Protein AF-A0A9N9SJS9-F1 (afdb_monomer)

Mean predicted aligned error: 19.78 Å

Sequence (168 aa):
MSQECSICEDKIGKKKHGLQCVGFCRLMYHAVCLKLSADQLAVLKQPGVHWKCEQCRARGAKKDNTEDATPASSTTIENKNVNKDDYNTLVNILRGVQDNLKSSRPEQTSLVSSVSFCTSKIEDFERKLDSWKDYTKKTDILIQENIAMNSKLSTIENKITDVEQFSR

pLDDT: mean 78.78, std 18.16, range [33.09, 98.19]

Organism: Phaedon cochleariae (NCBI:txid80249)

InterPro d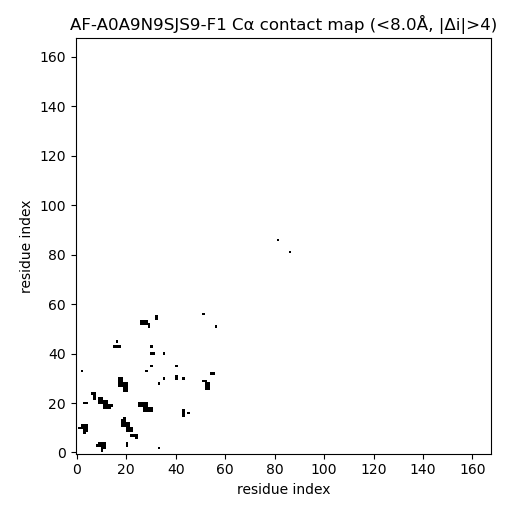omains:
  IPR011011 Zinc finger, FYVE/PHD-type [SSF57903] (4-59)
  IPR013083 Zinc finger, RING/FYVE/PHD-type [G3DSA:3.30.40.10] (2-91)
  IPR019786 Zinc finger, PHD-type, conserved site [PS01359] (5-56)
  IPR019787 Zinc finger, PHD-finger [PF27108] (4-58)
  IPR019787 Zinc finger, PHD-finger [PS50016] (2-59)

Radius of gyration: 36.5 Å; Cα contacts (8 Å, |Δi|>4): 72; chains: 1; bounding box: 68×33×126 Å

Structure (mmCIF, N/CA/C/O backbone):
data_AF-A0A9N9SJS9-F1
#
_entry.id   AF-A0A9N9SJS9-F1
#
loop_
_atom_site.group_PDB
_atom_site.id
_atom_site.type_symbol
_atom_site.label_atom_id
_atom_site.label_alt_id
_atom_site.label_comp_id
_atom_site.label_asym_id
_atom_site.label_entity_id
_atom_site.label_seq_id
_atom_site.pdbx_PDB_ins_code
_atom_site.Cartn_x
_atom_site.Cartn_y
_atom_site.Cartn_z
_atom_site.occupancy
_atom_site.B_iso_or_equiv
_atom_site.auth_seq_id
_atom_site.auth_comp_id
_atom_site.auth_asym_id
_atom_site.auth_atom_id
_atom_site.pdbx_PDB_model_num
ATOM 1 N N . MET A 1 1 ? -17.818 16.929 -30.026 1.00 45.16 1 MET A N 1
ATOM 2 C CA . MET A 1 1 ? -17.601 15.540 -30.477 1.00 45.16 1 MET A CA 1
ATOM 3 C C . MET A 1 1 ? -16.804 14.826 -29.402 1.00 45.16 1 MET A C 1
ATOM 5 O O . MET A 1 1 ? -15.710 15.279 -29.086 1.00 45.16 1 MET A O 1
ATOM 9 N N . SER A 1 2 ? -17.395 13.818 -28.763 1.00 52.28 2 SER A N 1
ATOM 10 C CA . SER A 1 2 ? -16.740 13.035 -27.712 1.00 52.28 2 SER A CA 1
ATOM 11 C C . SER A 1 2 ? -15.586 12.246 -28.323 1.00 52.28 2 SER A C 1
ATOM 13 O O . SER A 1 2 ? -15.776 11.554 -29.316 1.00 52.28 2 SER A O 1
ATOM 15 N N . GLN A 1 3 ? -14.378 12.414 -27.785 1.00 72.12 3 GLN A N 1
ATOM 16 C CA . GLN A 1 3 ? -13.224 11.628 -28.209 1.00 72.12 3 GLN A CA 1
ATOM 17 C C . GLN A 1 3 ? -13.232 10.306 -27.453 1.00 72.12 3 GLN A C 1
ATOM 19 O O . GLN A 1 3 ? -13.045 10.275 -26.233 1.00 72.12 3 GLN A O 1
ATOM 24 N N . GLU A 1 4 ? -13.479 9.241 -28.201 1.00 80.19 4 GLU A N 1
ATOM 25 C CA . GLU A 1 4 ? -13.595 7.874 -27.713 1.00 80.19 4 GLU A CA 1
ATOM 26 C C . GLU A 1 4 ? -12.355 7.074 -28.103 1.00 80.19 4 GLU A C 1
ATOM 28 O O . GLU A 1 4 ? -11.685 7.335 -29.107 1.00 80.19 4 GLU A O 1
ATOM 33 N N . CYS A 1 5 ? -12.008 6.120 -27.254 1.00 78.56 5 CYS A N 1
ATOM 34 C CA . CYS A 1 5 ? -10.902 5.215 -27.472 1.00 78.56 5 CYS A CA 1
ATOM 35 C C . CYS A 1 5 ? -11.177 4.299 -28.671 1.00 78.56 5 CYS A C 1
ATOM 37 O O . CYS A 1 5 ? -12.208 3.641 -28.720 1.00 78.56 5 CYS A O 1
ATOM 39 N N . SER A 1 6 ? -10.207 4.133 -29.576 1.00 72.62 6 SER A N 1
ATOM 40 C CA . SER A 1 6 ? -10.359 3.242 -30.737 1.00 72.62 6 SER A CA 1
ATOM 41 C C . SER A 1 6 ? -10.346 1.742 -30.406 1.00 72.62 6 SER A C 1
ATOM 43 O O . SER A 1 6 ? -10.388 0.931 -31.323 1.00 72.62 6 SER A O 1
ATOM 45 N N . ILE A 1 7 ? -10.181 1.366 -29.133 1.00 76.56 7 ILE A N 1
ATOM 46 C CA . ILE A 1 7 ? -10.114 -0.035 -28.682 1.00 76.56 7 ILE A CA 1
ATOM 47 C C . ILE A 1 7 ? -11.293 -0.398 -27.787 1.00 76.56 7 ILE A C 1
ATOM 49 O O . ILE A 1 7 ? -11.836 -1.488 -27.917 1.00 76.56 7 ILE A O 1
ATOM 53 N N . CYS A 1 8 ? -11.652 0.480 -26.852 1.00 81.88 8 CYS A N 1
ATOM 54 C CA . CYS A 1 8 ? -12.686 0.191 -25.860 1.00 81.88 8 CYS A CA 1
ATOM 55 C C . CYS A 1 8 ? -13.836 1.195 -25.865 1.00 81.88 8 CYS A C 1
ATOM 57 O O . CYS A 1 8 ? -14.656 1.139 -24.962 1.00 81.88 8 CYS A O 1
ATOM 59 N N . GLU A 1 9 ? -13.854 2.137 -26.815 1.00 82.56 9 GLU A N 1
ATOM 60 C CA . GLU A 1 9 ? -14.909 3.152 -27.004 1.00 82.56 9 GLU A CA 1
ATOM 61 C C . GLU A 1 9 ? -15.152 4.079 -25.791 1.00 82.56 9 GLU A C 1
ATOM 63 O O . GLU A 1 9 ? -15.922 5.030 -25.856 1.00 82.56 9 GLU A O 1
ATOM 68 N N . ASP A 1 10 ? -14.410 3.896 -24.697 1.00 84.69 10 ASP A N 1
ATOM 69 C CA . ASP A 1 10 ? -14.466 4.761 -23.525 1.00 84.69 10 ASP A CA 1
ATOM 70 C C . ASP A 1 10 ? -13.893 6.155 -23.795 1.00 84.69 10 ASP A C 1
ATOM 72 O O . ASP A 1 10 ? -13.022 6.369 -24.646 1.00 84.69 10 ASP A O 1
ATOM 76 N N . LYS A 1 11 ? -14.322 7.119 -22.974 1.00 84.62 11 LYS A N 1
ATOM 77 C CA . LYS A 1 11 ? -13.862 8.510 -23.043 1.00 84.62 11 LYS A CA 1
ATOM 78 C C . LYS A 1 11 ? -12.353 8.626 -22.838 1.00 84.62 11 LYS A C 1
ATOM 80 O O . LYS A 1 11 ? -11.747 7.942 -22.009 1.00 84.62 11 LYS A O 1
ATOM 85 N N . ILE A 1 12 ? -11.756 9.577 -23.547 1.00 82.81 12 ILE A N 1
ATOM 86 C CA . ILE A 1 12 ? -10.345 9.927 -23.399 1.00 82.81 12 ILE A CA 1
ATOM 87 C C . ILE A 1 12 ? -10.206 11.141 -22.474 1.00 82.81 12 ILE A C 1
ATOM 89 O O . ILE A 1 12 ? -10.765 12.210 -22.718 1.00 82.81 12 ILE A O 1
ATOM 93 N N . GLY A 1 13 ? -9.455 10.968 -21.388 1.00 80.25 13 GLY A N 1
ATOM 94 C CA . GLY A 1 13 ? -9.178 11.989 -20.385 1.00 80.25 13 GLY A CA 1
ATOM 95 C C . GLY A 1 13 ? -7.855 12.714 -20.632 1.00 80.25 13 GLY A C 1
ATOM 96 O O . GLY A 1 13 ? -6.913 12.167 -21.208 1.00 80.25 13 GLY A O 1
ATOM 97 N N . LYS A 1 14 ? -7.756 13.957 -20.153 1.00 76.00 14 LYS A N 1
ATOM 98 C CA . LYS A 1 14 ? -6.503 14.728 -20.155 1.00 76.00 14 LYS A CA 1
ATOM 99 C C . LYS A 1 14 ? -5.645 14.349 -18.944 1.00 76.00 14 LYS A C 1
ATOM 101 O O . LYS A 1 14 ? -6.128 14.381 -17.815 1.00 76.00 14 LYS A O 1
ATOM 106 N N . LYS A 1 15 ? -4.363 14.052 -19.163 1.00 72.62 15 LYS A N 1
ATOM 107 C CA . LYS A 1 15 ? -3.339 13.911 -18.115 1.00 72.62 15 LYS A CA 1
ATOM 108 C C . LYS A 1 15 ? -2.136 14.807 -18.408 1.00 72.62 15 LYS A C 1
ATOM 110 O O . LYS A 1 15 ? -1.963 15.279 -19.526 1.00 72.62 15 LYS A O 1
ATOM 115 N N . LYS A 1 16 ? -1.279 15.013 -17.398 1.00 64.62 16 LYS A N 1
ATOM 116 C CA . LYS A 1 16 ? -0.112 15.918 -17.465 1.00 64.62 16 LYS A CA 1
ATOM 117 C C . LYS A 1 16 ? 0.799 15.692 -18.683 1.00 64.62 16 LYS A C 1
ATOM 119 O O . LYS A 1 16 ? 1.390 16.646 -19.159 1.00 64.62 16 LYS A O 1
ATOM 124 N N . HIS A 1 17 ? 0.887 14.462 -19.194 1.00 65.81 17 HIS A N 1
ATOM 125 C CA . HIS A 1 17 ? 1.806 14.089 -20.280 1.00 65.81 17 HIS A CA 1
ATOM 126 C C . HIS A 1 17 ? 1.110 13.740 -21.610 1.00 65.81 17 HIS A C 1
ATOM 128 O O . HIS A 1 17 ? 1.768 13.273 -22.541 1.00 65.81 17 HIS A O 1
ATOM 134 N N . GLY A 1 18 ? -0.213 13.924 -21.715 1.00 72.88 18 GLY A N 1
ATOM 135 C CA . GLY A 1 18 ? -0.971 13.604 -22.928 1.00 72.88 18 GLY A CA 1
ATOM 136 C C . GLY A 1 18 ? -2.424 13.204 -22.670 1.00 72.88 18 GLY A C 1
ATOM 137 O O . GLY A 1 18 ? -2.994 13.480 -21.615 1.00 72.88 18 GLY A O 1
ATOM 138 N N . LEU A 1 19 ? -3.032 12.547 -23.655 1.00 81.19 19 LEU A N 1
ATOM 139 C CA . LEU A 1 19 ? -4.420 12.089 -23.599 1.00 81.19 19 LEU A CA 1
ATOM 140 C C . LEU A 1 19 ? -4.441 10.593 -23.305 1.00 81.19 19 LEU A C 1
ATOM 142 O O . LEU A 1 19 ? -3.780 9.834 -24.008 1.00 81.19 19 LEU A O 1
ATOM 146 N N . GLN A 1 20 ? -5.181 10.172 -22.280 1.00 84.62 20 GLN A N 1
ATOM 147 C CA . GLN A 1 20 ? -5.256 8.776 -21.857 1.00 84.62 20 GLN A CA 1
ATOM 148 C C . GLN A 1 20 ? -6.698 8.269 -21.869 1.00 84.62 20 GLN A C 1
ATOM 150 O O . GLN A 1 20 ? -7.588 8.903 -21.307 1.00 84.62 20 GLN A O 1
ATOM 155 N N . CYS A 1 21 ? -6.913 7.099 -22.465 1.00 84.06 21 CYS A N 1
ATOM 156 C CA . CYS A 1 21 ? -8.134 6.301 -22.320 1.00 84.06 21 CYS A CA 1
ATOM 157 C C . CYS A 1 21 ? -8.485 6.116 -20.833 1.00 84.06 21 CYS A C 1
ATOM 159 O O . CYS A 1 21 ? -7.647 5.643 -20.062 1.00 84.06 21 CYS A O 1
ATOM 161 N N . VAL A 1 22 ? -9.701 6.505 -20.428 1.00 84.62 22 VAL A N 1
ATOM 162 C CA . VAL A 1 22 ? -10.199 6.330 -19.045 1.00 84.62 22 VAL A CA 1
ATOM 163 C C . VAL A 1 22 ? -10.654 4.886 -18.796 1.00 84.62 22 VAL A C 1
ATOM 165 O O . VAL A 1 22 ? -10.687 4.439 -17.652 1.00 84.62 22 VAL A O 1
ATOM 168 N N . GLY A 1 23 ? -10.943 4.153 -19.872 1.00 80.81 23 GLY A N 1
ATOM 169 C CA . GLY A 1 23 ? -11.290 2.739 -19.854 1.00 80.81 23 GLY A CA 1
ATOM 170 C C . GLY A 1 23 ? -10.156 1.803 -19.442 1.00 80.81 23 GLY A C 1
ATOM 171 O O . GLY A 1 23 ? -9.033 2.211 -19.122 1.00 80.81 23 GLY A O 1
ATOM 172 N N . PHE A 1 24 ? -10.432 0.502 -19.524 1.00 82.12 24 PHE A N 1
ATOM 173 C CA . PHE A 1 24 ? -9.474 -0.547 -19.150 1.00 82.12 24 PHE A CA 1
ATOM 174 C C . PHE A 1 24 ? -8.192 -0.521 -19.995 1.00 82.12 24 PHE A C 1
ATOM 176 O O . PHE A 1 24 ? -7.136 -0.952 -19.540 1.00 82.12 24 PHE A O 1
ATOM 183 N N . CYS A 1 25 ? -8.276 0.023 -21.211 1.00 80.06 25 CYS A N 1
ATOM 184 C CA . CYS A 1 25 ? -7.190 0.015 -22.177 1.00 80.06 25 CYS A CA 1
ATOM 185 C C . CYS A 1 25 ? -6.000 0.890 -21.762 1.00 80.06 25 CYS A C 1
ATOM 187 O O . CYS A 1 25 ? -4.868 0.624 -22.156 1.00 80.06 25 CYS A O 1
ATOM 189 N N . ARG A 1 26 ? -6.260 1.958 -20.988 1.00 81.25 26 ARG A N 1
ATOM 190 C CA . ARG A 1 26 ? -5.272 2.928 -20.478 1.00 81.25 26 ARG A CA 1
ATOM 191 C C . ARG A 1 26 ? -4.259 3.448 -21.512 1.00 81.25 26 ARG A C 1
ATOM 193 O O . ARG A 1 26 ? -3.215 3.982 -21.130 1.00 81.25 26 ARG A O 1
ATOM 200 N N . LEU A 1 27 ? -4.571 3.349 -22.803 1.00 79.25 27 LEU A N 1
ATOM 201 C CA . LEU A 1 27 ? -3.689 3.769 -23.882 1.00 79.25 27 LEU A CA 1
ATOM 202 C C . LEU A 1 27 ? -3.525 5.282 -23.933 1.00 79.25 27 LEU A C 1
ATOM 204 O O . LEU A 1 27 ? -4.456 6.039 -23.648 1.00 79.25 27 LEU A O 1
ATOM 208 N N . MET A 1 28 ? -2.325 5.695 -24.331 1.00 80.38 28 MET A N 1
ATOM 209 C CA . MET A 1 28 ? -1.941 7.089 -24.503 1.00 80.38 28 MET A CA 1
ATOM 210 C C . MET A 1 28 ? -2.023 7.474 -25.982 1.00 80.38 28 MET A C 1
ATOM 212 O O . MET A 1 28 ? -1.460 6.793 -26.840 1.00 80.38 28 MET A O 1
ATOM 216 N N . TYR A 1 29 ? -2.675 8.596 -26.275 1.00 77.50 29 TYR A N 1
ATOM 217 C CA . TYR A 1 29 ? -2.870 9.125 -27.622 1.00 77.50 29 TYR A CA 1
ATOM 218 C C . TYR A 1 29 ? -2.221 10.495 -27.791 1.00 77.50 29 TYR A C 1
ATOM 220 O O . TYR A 1 29 ? -2.275 11.352 -26.902 1.00 77.50 29 TYR A O 1
ATOM 228 N N . HIS A 1 30 ? -1.613 10.724 -28.956 1.00 76.38 30 HIS A N 1
ATOM 229 C CA . HIS A 1 30 ? -1.231 12.077 -29.335 1.00 76.38 30 HIS A CA 1
ATOM 230 C C . HIS A 1 30 ? -2.477 12.889 -29.655 1.00 76.38 30 HIS A C 1
ATOM 232 O O . HIS A 1 30 ? -3.432 12.384 -30.242 1.00 76.38 30 HIS A O 1
ATOM 238 N N . ALA A 1 31 ? -2.419 14.180 -29.356 1.00 70.75 31 ALA A N 1
ATOM 239 C CA . ALA A 1 31 ? -3.479 15.115 -29.700 1.00 70.75 31 ALA A CA 1
ATOM 240 C C . ALA A 1 31 ? -3.801 15.128 -31.209 1.00 70.75 31 ALA A C 1
ATOM 242 O O . ALA A 1 31 ? -4.966 15.179 -31.596 1.00 70.75 31 ALA A O 1
ATOM 243 N N . VAL A 1 32 ? -2.774 14.985 -32.056 1.00 71.38 32 VAL A N 1
ATOM 244 C CA . VAL A 1 32 ? -2.920 14.907 -33.521 1.00 71.38 32 VAL A CA 1
ATOM 245 C C . VAL A 1 32 ? -3.621 13.613 -33.953 1.00 71.38 32 VAL A C 1
ATOM 247 O O . VAL A 1 32 ? -4.472 13.641 -34.836 1.00 71.38 32 VAL A O 1
ATOM 250 N N . CYS A 1 33 ? -3.334 12.482 -33.300 1.00 73.75 33 CYS A N 1
ATOM 251 C CA . CYS A 1 33 ? -3.958 11.191 -33.620 1.00 73.75 33 CYS A CA 1
ATOM 252 C C . CYS A 1 33 ? -5.456 11.148 -33.300 1.00 73.75 33 CYS A C 1
ATOM 254 O O . CYS A 1 33 ? -6.175 10.334 -33.868 1.00 73.75 33 CYS A O 1
ATOM 256 N N . LEU A 1 34 ? -5.929 12.049 -32.437 1.00 73.94 34 LEU A N 1
ATOM 257 C CA . LEU A 1 34 ? -7.345 12.226 -32.117 1.00 73.94 34 LEU A CA 1
ATOM 258 C C . LEU A 1 34 ? -7.986 13.409 -32.858 1.00 73.94 34 LEU A C 1
ATOM 260 O O . LEU A 1 34 ? -9.108 13.794 -32.535 1.00 73.94 34 LEU A O 1
ATOM 264 N N . LYS A 1 35 ? -7.293 13.984 -33.854 1.00 71.75 35 LYS A N 1
ATOM 265 C CA . LYS A 1 35 ? -7.764 15.126 -34.655 1.00 71.75 35 LYS A CA 1
ATOM 266 C C . LYS A 1 35 ? -8.153 16.348 -33.803 1.00 71.75 35 LYS A C 1
ATOM 268 O O . LYS A 1 35 ? -9.117 17.039 -34.123 1.00 71.75 35 LYS A O 1
ATOM 273 N N . LEU A 1 36 ? -7.431 16.613 -32.708 1.00 70.44 36 LEU A N 1
ATOM 274 C CA . LEU A 1 36 ? -7.623 17.854 -31.950 1.00 70.44 36 LEU A CA 1
ATOM 275 C C . LEU A 1 36 ? -7.217 19.068 -32.792 1.00 70.44 36 LEU A C 1
ATOM 277 O O . LEU A 1 36 ? -6.241 19.008 -33.544 1.00 70.44 36 LEU A O 1
ATOM 281 N N . SER A 1 37 ? -7.946 20.177 -32.636 1.00 66.50 37 SER A N 1
ATOM 282 C CA . SER A 1 37 ? -7.591 21.441 -33.286 1.00 66.50 37 SER A CA 1
ATOM 283 C C . SER A 1 37 ? -6.265 21.988 -32.744 1.00 66.50 37 SER A C 1
ATOM 285 O O . SER A 1 37 ? -5.845 21.660 -31.629 1.00 66.50 37 SER A O 1
ATOM 287 N N . ALA A 1 38 ? -5.597 22.838 -33.530 1.00 61.8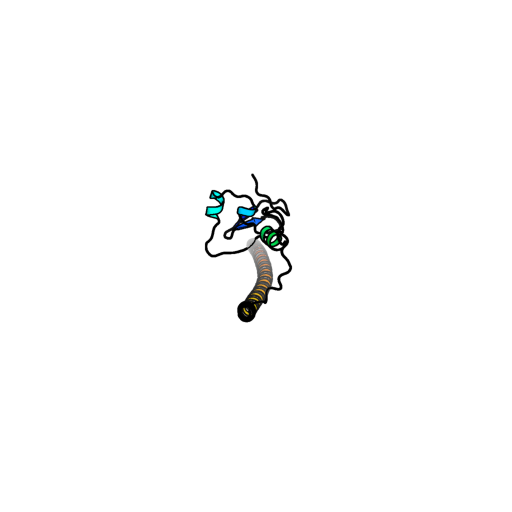1 38 ALA A N 1
ATOM 288 C CA . ALA A 1 38 ? -4.304 23.426 -33.172 1.00 61.81 38 ALA A CA 1
ATOM 289 C C . ALA A 1 38 ? -4.337 24.154 -31.810 1.00 61.81 38 ALA A C 1
ATOM 291 O O . ALA A 1 38 ? -3.406 24.006 -31.015 1.00 61.81 38 ALA A O 1
ATOM 292 N N . ASP A 1 39 ? -5.448 24.829 -31.499 1.00 62.81 39 ASP A N 1
ATOM 293 C CA . ASP A 1 39 ? -5.658 25.553 -30.237 1.00 62.81 39 ASP A CA 1
ATOM 294 C C . ASP A 1 39 ? -5.734 24.612 -29.026 1.00 62.81 39 ASP A C 1
ATOM 296 O O . ASP A 1 39 ? -5.182 24.887 -27.961 1.00 62.81 39 ASP A O 1
ATOM 300 N N . GLN A 1 40 ? -6.358 23.442 -29.191 1.00 60.00 40 GLN A N 1
ATOM 301 C CA . GLN A 1 40 ? -6.437 22.417 -28.144 1.00 60.00 40 GLN A CA 1
ATOM 302 C C . GLN A 1 40 ? -5.098 21.693 -27.941 1.00 60.00 40 GLN A C 1
ATOM 304 O O . GLN A 1 40 ? -4.845 21.136 -26.869 1.00 60.00 40 GLN A O 1
ATOM 309 N N . LEU A 1 41 ? -4.235 21.719 -28.959 1.00 62.03 41 LEU A N 1
ATOM 310 C CA . LEU A 1 41 ? -2.906 21.121 -28.952 1.00 62.03 41 LEU A CA 1
ATOM 311 C C . LEU A 1 41 ? -1.880 21.978 -28.204 1.00 62.03 41 LEU A C 1
ATOM 313 O O . LEU A 1 41 ? -0.996 21.426 -27.550 1.00 62.03 41 LEU A O 1
ATOM 317 N N . ALA A 1 42 ? -2.000 23.306 -28.283 1.00 60.12 42 ALA A N 1
ATOM 318 C CA . ALA A 1 42 ? -1.076 24.248 -27.649 1.00 60.12 42 ALA A CA 1
ATOM 319 C C . ALA A 1 42 ? -1.001 24.061 -26.124 1.00 60.12 42 ALA A C 1
ATOM 321 O O . ALA A 1 42 ? 0.081 24.115 -25.548 1.00 60.12 42 ALA A O 1
ATOM 322 N N . VAL A 1 43 ? -2.130 23.732 -25.490 1.00 62.03 43 VAL A N 1
ATOM 323 C CA . VAL A 1 43 ? -2.238 23.513 -24.035 1.00 62.03 43 VAL A CA 1
ATOM 324 C C . VAL A 1 43 ? -1.583 22.197 -23.579 1.00 62.03 43 VAL A C 1
ATOM 326 O O . VAL A 1 43 ? -1.300 22.021 -22.398 1.00 62.03 43 VAL A O 1
ATOM 329 N N . LEU A 1 44 ? -1.337 21.254 -24.497 1.00 59.31 44 LEU A N 1
ATOM 330 C CA . LEU A 1 44 ? -0.839 19.906 -24.186 1.00 59.31 44 LEU A CA 1
ATOM 331 C C . LEU A 1 44 ? 0.640 19.693 -24.551 1.00 59.31 44 LEU A C 1
ATOM 333 O O . LEU A 1 44 ? 1.189 18.628 -24.266 1.00 59.31 44 LEU A O 1
ATOM 337 N N . LYS A 1 45 ? 1.292 20.666 -25.201 1.00 61.00 45 LYS A N 1
ATOM 338 C CA . LYS A 1 45 ? 2.706 20.564 -25.584 1.00 61.00 45 LYS A CA 1
ATOM 339 C C . LYS A 1 45 ? 3.601 20.871 -24.384 1.00 61.00 45 LYS A C 1
ATOM 341 O O . LYS A 1 45 ? 3.696 22.016 -23.958 1.00 61.00 45 LYS A O 1
ATOM 346 N N . GLN A 1 46 ? 4.305 19.857 -23.887 1.00 63.16 46 GLN A N 1
ATOM 347 C CA . GLN A 1 46 ? 5.384 20.031 -22.917 1.00 63.16 46 GLN A CA 1
ATOM 348 C C . GLN A 1 46 ? 6.742 19.912 -23.638 1.00 63.16 46 GLN A C 1
ATOM 350 O O . GLN 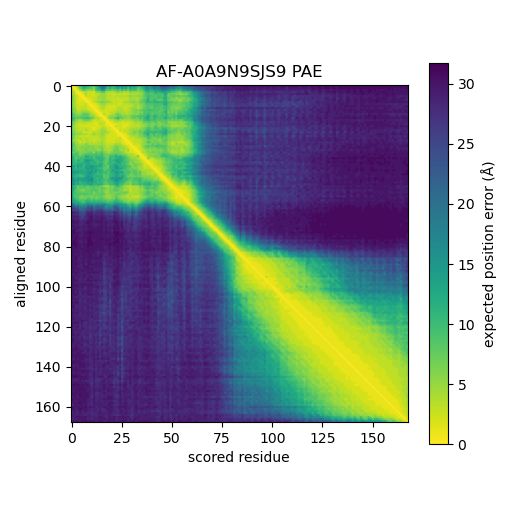A 1 46 ? 6.968 18.911 -24.326 1.00 63.16 46 GLN A O 1
ATOM 355 N N . PRO A 1 47 ? 7.639 20.911 -23.538 1.00 57.84 47 PRO A N 1
ATOM 356 C CA . PRO A 1 47 ? 8.941 20.862 -24.197 1.00 57.84 47 PRO A CA 1
ATOM 357 C C . PRO A 1 47 ? 9.823 19.754 -23.600 1.00 57.84 47 PRO A C 1
ATOM 359 O O . PRO A 1 47 ? 9.826 19.536 -22.391 1.00 57.84 47 PRO A O 1
ATOM 362 N N . GLY A 1 48 ? 10.569 19.056 -24.461 1.00 62.97 48 GLY A N 1
ATOM 363 C CA . GLY A 1 48 ? 11.562 18.051 -24.058 1.00 62.97 48 GLY A CA 1
ATOM 364 C C . GLY A 1 48 ? 11.046 16.621 -23.851 1.00 62.97 48 GLY A C 1
ATOM 365 O O . GLY A 1 48 ? 11.831 15.758 -23.475 1.00 62.97 48 GLY A O 1
ATOM 366 N N . VAL A 1 49 ? 9.762 16.333 -24.107 1.00 63.00 49 VAL A N 1
ATOM 367 C CA . VAL A 1 49 ? 9.204 14.974 -23.968 1.00 63.00 49 VAL A CA 1
ATOM 368 C C . VAL A 1 49 ? 8.778 14.419 -25.327 1.00 63.00 49 VAL A C 1
ATOM 370 O O . VAL A 1 49 ? 7.842 14.912 -25.953 1.00 63.00 49 VAL A O 1
ATOM 373 N N . HIS A 1 50 ? 9.434 13.345 -25.764 1.00 62.38 50 HIS A N 1
ATOM 374 C CA . HIS A 1 50 ? 9.108 12.600 -26.983 1.00 62.38 50 HIS A CA 1
ATOM 375 C C . HIS A 1 50 ? 8.674 11.173 -26.637 1.00 62.38 50 HIS A C 1
ATOM 377 O O . HIS A 1 50 ? 9.445 10.381 -26.102 1.00 62.38 50 HIS A O 1
ATOM 383 N N . TRP A 1 51 ? 7.431 10.839 -26.977 1.00 69.06 51 TRP A N 1
ATOM 384 C CA . TRP A 1 51 ? 6.850 9.502 -26.866 1.00 69.06 51 TRP A CA 1
ATOM 385 C C . TRP A 1 51 ? 5.980 9.230 -28.100 1.00 69.06 51 TRP A C 1
ATOM 387 O O . TRP A 1 51 ? 5.530 10.173 -28.754 1.00 69.06 51 TRP A O 1
ATOM 397 N N . LYS A 1 52 ? 5.750 7.960 -28.456 1.00 71.00 52 LYS A N 1
ATOM 398 C CA . LYS A 1 52 ? 4.907 7.568 -29.602 1.00 71.00 52 LYS A CA 1
ATOM 399 C C . LYS A 1 52 ? 3.654 6.844 -29.111 1.00 71.00 52 LYS A C 1
ATOM 401 O O . LYS A 1 52 ? 3.779 5.913 -28.322 1.00 71.00 52 LYS A O 1
ATOM 406 N N . CYS A 1 53 ? 2.469 7.248 -29.574 1.00 76.06 53 CYS A N 1
ATOM 407 C CA . CYS A 1 53 ? 1.238 6.500 -29.309 1.00 76.06 53 CYS A CA 1
ATOM 408 C C . CYS A 1 53 ? 1.199 5.182 -30.097 1.00 76.06 53 CYS A C 1
ATOM 410 O O . CYS A 1 53 ? 1.927 5.025 -31.080 1.00 76.06 53 CYS A O 1
ATOM 412 N N . GLU A 1 54 ? 0.325 4.256 -29.697 1.00 70.94 54 GLU A N 1
ATOM 413 C CA . GLU A 1 54 ? 0.153 2.932 -30.321 1.00 70.94 54 GLU A CA 1
ATOM 414 C C . GLU A 1 54 ? -0.030 3.025 -31.844 1.00 70.94 54 GLU A C 1
ATOM 416 O O . GLU A 1 54 ? 0.630 2.325 -32.607 1.00 70.94 54 GLU A O 1
ATOM 421 N N . GLN A 1 55 ? -0.859 3.967 -32.306 1.00 70.81 55 GLN A N 1
ATOM 422 C CA . GLN A 1 55 ? -1.127 4.156 -33.731 1.00 70.81 55 GLN A CA 1
ATOM 423 C C . GLN A 1 55 ? 0.089 4.700 -34.491 1.00 70.81 55 GLN A C 1
ATOM 425 O O . GLN A 1 55 ? 0.381 4.242 -35.592 1.00 70.81 55 GLN A O 1
ATOM 430 N N . CYS A 1 56 ? 0.840 5.641 -33.912 1.00 73.56 56 CYS A N 1
ATOM 431 C CA . CYS A 1 56 ? 2.093 6.123 -34.504 1.00 73.56 56 CYS A CA 1
ATOM 432 C C . CYS A 1 56 ? 3.189 5.054 -34.485 1.00 73.56 56 CYS A C 1
ATOM 434 O O . CYS A 1 56 ? 4.029 5.013 -3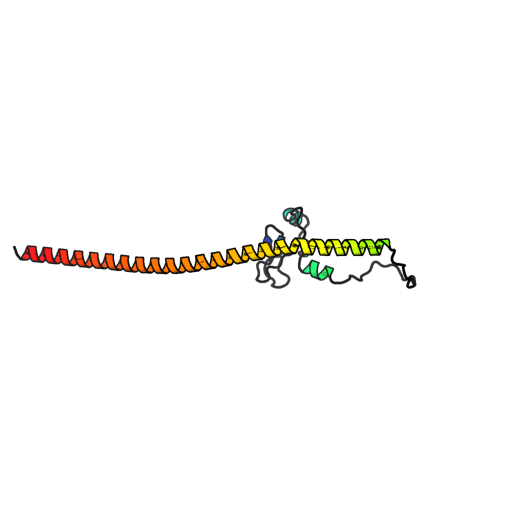5.383 1.00 73.56 56 CYS A O 1
ATOM 436 N N . ARG A 1 57 ? 3.184 4.182 -33.473 1.00 74.25 57 ARG A N 1
ATOM 437 C CA . ARG A 1 57 ? 4.102 3.048 -33.364 1.00 74.25 57 ARG A CA 1
ATOM 438 C C . ARG A 1 57 ? 3.784 1.978 -34.410 1.00 74.25 57 ARG A C 1
ATOM 440 O O . ARG A 1 57 ? 4.707 1.476 -35.039 1.00 74.25 57 ARG A O 1
ATOM 447 N N . ALA A 1 58 ? 2.501 1.703 -34.648 1.00 69.38 58 ALA A N 1
ATOM 448 C CA . ALA A 1 58 ? 2.035 0.776 -35.675 1.00 69.38 58 ALA A CA 1
ATOM 449 C C . ALA A 1 58 ? 2.266 1.304 -37.103 1.00 69.38 58 ALA A C 1
ATOM 451 O O . ALA A 1 58 ? 2.675 0.541 -37.975 1.00 69.38 58 ALA A O 1
ATOM 452 N N . ARG A 1 59 ? 2.072 2.612 -37.345 1.00 67.12 59 ARG A N 1
ATOM 453 C CA . ARG A 1 59 ? 2.342 3.241 -38.655 1.00 67.12 59 ARG A CA 1
ATOM 454 C C . ARG A 1 59 ? 3.831 3.272 -39.001 1.00 67.12 59 ARG A C 1
ATOM 456 O O . ARG A 1 59 ? 4.185 3.007 -40.136 1.00 67.12 59 ARG A O 1
ATOM 463 N N . GLY A 1 60 ? 4.713 3.501 -38.026 1.00 57.78 60 GLY A N 1
ATOM 464 C CA . GLY A 1 60 ? 6.165 3.502 -38.257 1.00 57.78 60 GLY A CA 1
ATOM 465 C C . GLY A 1 60 ? 6.788 2.129 -38.560 1.00 57.78 60 GLY A C 1
ATOM 466 O O . GLY A 1 60 ? 7.973 2.076 -38.873 1.00 57.78 60 GLY A O 1
ATOM 467 N N . ALA A 1 61 ? 6.027 1.033 -38.444 1.00 50.00 61 ALA A N 1
ATOM 468 C CA . ALA A 1 61 ? 6.499 -0.328 -38.712 1.00 50.00 61 ALA A CA 1
ATOM 469 C C . ALA A 1 61 ? 6.137 -0.840 -40.119 1.00 50.00 61 ALA A C 1
ATOM 471 O O . ALA A 1 61 ? 6.702 -1.838 -40.567 1.00 50.00 61 ALA A O 1
ATOM 472 N N . LYS A 1 62 ? 5.229 -0.169 -40.838 1.00 45.75 62 LYS A N 1
ATOM 473 C CA . LYS A 1 62 ? 4.965 -0.461 -42.248 1.00 45.75 62 LYS A CA 1
ATOM 474 C C . LYS A 1 62 ? 5.767 0.518 -43.097 1.00 45.75 62 LYS A C 1
ATOM 476 O O . LYS A 1 62 ? 5.567 1.722 -43.015 1.00 45.75 62 LYS A O 1
ATOM 481 N N . LYS A 1 63 ? 6.700 -0.020 -43.886 1.00 50.19 63 LYS A N 1
ATOM 482 C CA . LYS A 1 63 ? 7.318 0.670 -45.024 1.00 50.19 63 LYS A CA 1
ATOM 483 C C . LYS A 1 63 ? 6.177 1.214 -45.893 1.00 50.19 63 LYS A C 1
ATOM 485 O O . LYS A 1 63 ? 5.511 0.428 -46.564 1.00 50.19 63 LYS A O 1
ATOM 490 N N . ASP A 1 64 ? 5.931 2.517 -45.826 1.00 35.22 64 ASP A N 1
ATOM 491 C CA . ASP A 1 64 ? 5.044 3.210 -46.757 1.00 35.22 64 ASP A CA 1
ATOM 492 C C . ASP A 1 64 ? 5.742 3.237 -48.121 1.00 35.22 64 ASP A C 1
ATOM 494 O O . ASP A 1 64 ? 6.570 4.094 -48.419 1.00 35.22 64 ASP A O 1
ATOM 498 N N . ASN A 1 65 ? 5.430 2.223 -48.925 1.00 45.12 65 ASN A N 1
ATOM 499 C CA . ASN A 1 65 ? 5.468 2.301 -50.376 1.00 45.12 65 ASN A CA 1
ATOM 500 C C . ASN A 1 65 ? 4.133 2.917 -50.818 1.00 45.12 65 ASN A C 1
ATOM 502 O O . ASN A 1 65 ? 3.189 2.179 -51.073 1.00 45.12 65 ASN A O 1
ATOM 506 N N . THR A 1 66 ? 4.056 4.244 -50.864 1.00 36.72 66 THR A N 1
ATOM 507 C CA . THR A 1 66 ? 3.029 4.998 -51.610 1.00 36.72 66 THR A CA 1
ATOM 508 C C . THR A 1 66 ? 3.577 6.415 -51.770 1.00 36.72 66 THR A C 1
ATOM 510 O O . THR A 1 66 ? 3.646 7.165 -50.804 1.00 36.72 66 THR A O 1
ATOM 513 N N . GLU A 1 67 ? 4.330 6.654 -52.842 1.00 41.72 67 GLU A N 1
ATOM 514 C CA . GLU A 1 67 ? 3.838 7.209 -54.114 1.00 41.72 67 GLU A CA 1
ATOM 515 C C . GLU A 1 67 ? 3.764 8.739 -54.058 1.00 41.72 67 GLU A C 1
ATOM 517 O O . GLU A 1 67 ? 2.788 9.313 -53.590 1.00 41.72 67 GLU A O 1
ATOM 522 N N . ASP A 1 68 ? 4.801 9.383 -54.598 1.00 33.09 68 ASP A N 1
ATOM 523 C CA . ASP A 1 68 ? 4.604 10.616 -55.351 1.00 33.09 68 ASP A CA 1
ATOM 524 C C . ASP A 1 68 ? 5.079 10.345 -56.783 1.00 33.09 68 ASP A C 1
ATOM 526 O O . ASP A 1 68 ? 6.154 9.783 -57.016 1.00 33.09 68 ASP A O 1
ATOM 530 N N . ALA A 1 69 ? 4.190 10.603 -57.734 1.00 45.03 69 ALA A N 1
ATOM 531 C CA . ALA A 1 69 ? 4.230 10.055 -59.077 1.00 45.03 69 ALA A CA 1
ATOM 532 C C . ALA A 1 69 ? 5.318 10.704 -59.946 1.00 45.03 69 ALA A C 1
ATOM 534 O O . ALA A 1 69 ? 5.287 11.898 -60.233 1.00 45.03 69 ALA A O 1
ATOM 535 N N . THR A 1 70 ? 6.235 9.893 -60.470 1.00 36.41 70 THR A N 1
ATOM 536 C CA . THR A 1 70 ? 6.953 10.183 -61.723 1.00 36.41 70 THR A CA 1
ATOM 537 C C . THR A 1 70 ? 7.127 8.871 -62.495 1.00 36.41 70 THR A C 1
ATOM 539 O O . THR A 1 70 ? 7.449 7.849 -61.884 1.00 36.41 70 THR A O 1
ATOM 542 N N . PRO A 1 71 ? 6.838 8.839 -63.811 1.00 40.12 71 PRO A N 1
ATOM 543 C CA . PRO A 1 71 ? 6.757 7.593 -64.557 1.00 40.12 71 PRO A CA 1
ATOM 544 C C . PRO A 1 71 ? 8.142 6.969 -64.720 1.00 40.12 71 PRO A C 1
ATOM 546 O O . PRO A 1 71 ? 9.146 7.656 -64.905 1.00 40.12 71 PRO A O 1
ATOM 549 N N . ALA A 1 72 ? 8.140 5.642 -64.634 1.00 45.66 72 ALA A N 1
ATOM 550 C CA . ALA A 1 72 ? 9.279 4.748 -64.693 1.00 45.66 72 ALA A CA 1
ATOM 551 C C . ALA A 1 72 ? 10.334 5.163 -65.728 1.00 45.66 72 ALA A C 1
ATOM 553 O O . ALA A 1 72 ? 10.074 5.179 -66.930 1.00 45.66 72 ALA A O 1
ATOM 554 N N . SER A 1 73 ? 11.556 5.383 -65.246 1.00 37.28 73 SER A N 1
ATOM 555 C CA . SER A 1 73 ? 12.751 5.236 -66.063 1.00 37.28 73 SER A CA 1
ATOM 556 C C . SER A 1 73 ? 13.631 4.186 -65.405 1.00 37.28 73 SER A C 1
ATOM 558 O O . SER A 1 73 ? 14.134 4.361 -64.293 1.00 37.28 73 SER A O 1
ATOM 560 N N . SER A 1 74 ? 13.715 3.048 -66.086 1.00 49.50 74 SER A N 1
ATOM 561 C CA . SER A 1 74 ? 14.521 1.878 -65.773 1.00 49.50 74 SER A CA 1
ATOM 562 C C . SER A 1 74 ? 15.880 2.277 -65.208 1.00 49.50 74 SER A C 1
ATOM 564 O O . SER A 1 74 ? 16.723 2.808 -65.925 1.00 49.50 74 SER A O 1
ATOM 566 N N . THR A 1 75 ? 16.111 2.006 -63.927 1.00 38.75 75 THR A N 1
ATOM 567 C CA . THR A 1 75 ? 17.447 2.100 -63.342 1.00 38.75 75 THR A CA 1
ATOM 568 C C . THR A 1 75 ? 17.853 0.720 -62.869 1.00 38.75 75 THR A C 1
ATOM 570 O O . THR A 1 75 ? 17.439 0.217 -61.828 1.00 38.75 75 THR A O 1
ATOM 573 N N . THR A 1 76 ? 18.602 0.085 -63.764 1.00 44.34 76 THR A N 1
ATOM 574 C CA . THR A 1 76 ? 19.743 -0.789 -63.519 1.00 44.34 76 THR A CA 1
ATOM 575 C C . THR A 1 76 ? 20.126 -0.891 -62.044 1.00 44.34 76 THR A C 1
ATOM 577 O O . THR A 1 76 ? 20.352 0.117 -61.377 1.00 44.34 76 THR A O 1
ATOM 580 N N . ILE A 1 77 ? 20.250 -2.126 -61.557 1.00 50.50 77 ILE A N 1
ATOM 581 C CA . ILE A 1 77 ? 20.874 -2.440 -60.273 1.00 50.50 77 ILE A CA 1
ATOM 582 C C . ILE A 1 77 ? 22.336 -1.983 -60.355 1.00 50.50 77 ILE A C 1
ATOM 584 O O . ILE A 1 77 ? 23.220 -2.731 -60.768 1.00 50.50 77 ILE A O 1
ATOM 588 N N . GLU A 1 78 ? 22.595 -0.728 -60.006 1.00 43.69 78 GLU A N 1
ATOM 589 C CA . GLU A 1 78 ? 23.940 -0.266 -59.710 1.00 43.69 78 GLU A CA 1
ATOM 590 C C . GLU A 1 78 ? 24.313 -0.819 -58.339 1.00 43.69 78 GLU A C 1
ATOM 592 O O . GLU A 1 78 ? 23.794 -0.392 -57.303 1.00 43.69 78 GLU A O 1
ATOM 597 N N . ASN A 1 79 ? 25.233 -1.784 -58.344 1.00 55.94 79 ASN A N 1
ATOM 598 C CA . ASN A 1 79 ? 26.047 -2.128 -57.187 1.00 55.94 79 ASN A CA 1
ATOM 599 C C . ASN A 1 79 ? 26.807 -0.867 -56.753 1.00 55.94 79 ASN A C 1
ATOM 601 O O . ASN A 1 79 ? 27.945 -0.630 -57.158 1.00 55.94 79 ASN A O 1
ATOM 605 N N . LYS A 1 80 ? 26.162 -0.032 -55.936 1.00 52.41 80 LYS A N 1
ATOM 606 C CA . LYS A 1 80 ? 26.836 1.047 -55.229 1.00 52.41 80 LYS A CA 1
ATOM 607 C C . LYS A 1 80 ? 27.821 0.393 -54.274 1.00 52.41 80 LYS A C 1
ATOM 609 O O . LYS A 1 80 ? 27.427 -0.205 -53.276 1.00 52.41 80 LYS A O 1
ATOM 614 N N . ASN A 1 81 ? 29.101 0.491 -54.626 1.00 58.88 81 ASN A N 1
ATOM 615 C CA . ASN A 1 81 ? 30.211 0.252 -53.718 1.00 58.88 81 ASN A CA 1
ATOM 616 C C . ASN A 1 81 ? 29.909 1.011 -52.424 1.00 58.88 81 ASN A C 1
ATOM 618 O O . ASN A 1 81 ? 29.884 2.242 -52.423 1.00 58.88 81 ASN A O 1
ATOM 622 N N . VAL A 1 82 ? 29.612 0.274 -51.351 1.00 56.62 82 VAL A N 1
ATOM 623 C CA . VAL A 1 82 ? 29.398 0.856 -50.027 1.00 56.62 82 VAL A CA 1
ATOM 624 C C . VAL A 1 82 ? 30.690 1.572 -49.672 1.00 56.62 82 VAL A C 1
ATOM 626 O O . VAL A 1 82 ? 31.744 0.942 -49.559 1.00 56.62 82 VAL A O 1
ATOM 629 N N . ASN A 1 83 ? 30.622 2.898 -49.584 1.00 68.12 83 ASN A N 1
ATOM 630 C CA . ASN A 1 83 ? 31.787 3.709 -49.301 1.00 68.12 83 ASN A CA 1
ATOM 631 C C . ASN A 1 83 ? 32.333 3.290 -47.928 1.00 68.12 83 ASN A C 1
ATOM 633 O O . ASN A 1 83 ? 31.569 3.081 -46.981 1.00 68.12 83 ASN A O 1
ATOM 637 N N . LYS A 1 84 ? 33.652 3.114 -47.810 1.00 64.69 84 LYS A N 1
ATOM 638 C CA . LYS A 1 84 ? 34.296 2.605 -46.583 1.00 64.69 84 LYS A CA 1
ATOM 639 C C . LYS A 1 84 ? 33.967 3.486 -45.365 1.00 64.69 84 LYS A C 1
ATOM 641 O O . LYS A 1 84 ? 33.906 2.994 -44.238 1.00 64.69 84 LYS A O 1
ATOM 646 N N . ASP A 1 85 ? 33.672 4.757 -45.621 1.00 70.00 85 ASP A N 1
ATOM 647 C CA . ASP A 1 85 ? 33.244 5.750 -44.638 1.00 70.00 85 ASP A CA 1
ATOM 648 C C . ASP A 1 85 ? 31.813 5.516 -44.116 1.00 70.00 85 ASP A C 1
ATOM 650 O O . ASP A 1 85 ? 31.565 5.688 -42.919 1.00 70.00 85 ASP A O 1
ATOM 654 N N . ASP A 1 86 ? 30.892 5.014 -44.946 1.00 74.31 86 ASP A N 1
ATOM 655 C CA . ASP A 1 86 ? 29.518 4.681 -44.533 1.00 74.31 86 ASP A CA 1
ATOM 656 C C . ASP A 1 86 ? 29.494 3.436 -43.636 1.00 74.31 86 ASP A C 1
ATOM 658 O O . ASP A 1 86 ? 28.775 3.387 -42.633 1.00 74.31 86 ASP A O 1
ATOM 662 N N . TYR A 1 87 ? 30.339 2.445 -43.940 1.00 82.19 87 TYR A N 1
ATOM 663 C CA . TYR A 1 87 ? 30.503 1.251 -43.106 1.00 82.19 87 TYR A CA 1
ATOM 664 C C . TYR A 1 87 ? 31.080 1.597 -41.727 1.00 82.19 87 TYR A C 1
ATOM 666 O O . TYR A 1 87 ? 30.548 1.169 -40.701 1.00 82.19 87 TYR A O 1
ATOM 674 N N . ASN A 1 88 ? 32.130 2.423 -41.681 1.00 81.81 88 ASN A N 1
ATOM 675 C CA . ASN A 1 88 ? 32.720 2.874 -40.419 1.00 81.81 88 ASN A CA 1
ATOM 676 C C . ASN A 1 88 ? 31.730 3.704 -39.586 1.00 81.81 88 ASN A C 1
ATOM 678 O O . ASN A 1 88 ? 31.684 3.564 -38.362 1.00 81.81 88 ASN A O 1
ATOM 682 N N . THR A 1 89 ? 30.893 4.514 -40.237 1.00 83.81 89 THR A N 1
ATOM 683 C CA . THR A 1 89 ? 29.829 5.279 -39.573 1.00 83.81 89 THR A CA 1
ATOM 684 C C . THR A 1 89 ? 28.781 4.356 -38.948 1.00 83.81 89 THR A C 1
ATOM 686 O O . THR A 1 89 ? 28.453 4.508 -37.772 1.00 83.81 89 THR A O 1
ATOM 689 N N . LEU A 1 90 ? 28.316 3.339 -39.679 1.00 85.00 90 LEU A N 1
ATOM 690 C CA . LEU A 1 90 ? 27.393 2.319 -39.164 1.00 85.00 90 LEU A CA 1
ATOM 691 C C . LEU A 1 90 ? 27.973 1.547 -37.972 1.00 85.00 90 LEU A C 1
ATOM 693 O O . LEU A 1 90 ? 27.286 1.356 -36.968 1.00 85.00 90 LEU A O 1
ATOM 697 N N . VAL A 1 91 ? 29.244 1.148 -38.044 1.00 87.19 91 VAL A N 1
ATOM 698 C CA . VAL A 1 91 ? 29.932 0.451 -36.947 1.00 87.19 91 VAL A CA 1
ATOM 699 C C . VAL A 1 91 ? 30.048 1.339 -35.705 1.00 87.19 91 VAL A C 1
ATOM 701 O O . VAL A 1 91 ? 29.830 0.862 -34.591 1.00 87.19 91 VAL A O 1
ATOM 704 N N . ASN A 1 92 ? 30.334 2.632 -35.872 1.00 88.12 92 ASN A N 1
ATOM 705 C CA . ASN A 1 92 ? 30.397 3.579 -34.759 1.00 88.12 92 ASN A CA 1
ATOM 706 C C . ASN A 1 92 ? 29.019 3.827 -34.128 1.00 88.12 92 ASN A C 1
ATOM 708 O O . ASN A 1 92 ? 28.919 3.888 -32.903 1.00 88.12 92 ASN A O 1
ATOM 712 N N . ILE A 1 93 ? 27.951 3.894 -34.930 1.00 88.06 93 ILE A N 1
ATOM 713 C CA . ILE A 1 93 ? 26.573 3.994 -34.424 1.00 88.06 93 ILE A CA 1
ATOM 714 C C . ILE A 1 93 ? 26.204 2.738 -33.628 1.00 88.06 93 ILE A C 1
ATOM 716 O O . ILE A 1 93 ? 25.709 2.848 -32.509 1.00 88.06 93 ILE A O 1
ATOM 720 N N . LEU A 1 94 ? 26.478 1.543 -34.163 1.00 87.44 94 LEU A N 1
ATOM 72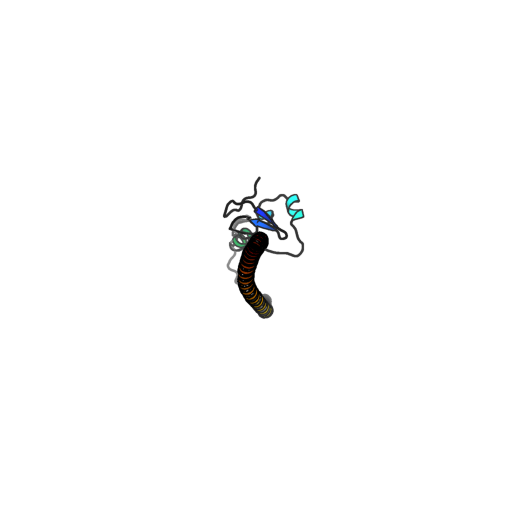1 C CA . LEU A 1 94 ? 26.194 0.280 -33.474 1.00 87.44 94 LEU A CA 1
ATOM 722 C C . LEU A 1 94 ? 26.981 0.151 -32.166 1.00 87.44 94 LEU A C 1
ATOM 724 O O . LEU A 1 94 ? 26.425 -0.293 -31.161 1.00 87.44 94 LEU A O 1
ATOM 728 N N . ARG A 1 95 ? 28.241 0.599 -32.150 1.00 89.06 95 ARG A N 1
ATOM 729 C CA . ARG A 1 95 ? 29.055 0.660 -30.931 1.00 89.06 95 ARG A CA 1
ATOM 730 C C . ARG A 1 95 ? 28.464 1.636 -29.912 1.00 89.06 95 ARG A C 1
ATOM 732 O O . ARG A 1 95 ? 28.291 1.259 -28.760 1.00 89.06 95 ARG A O 1
ATOM 739 N N . GLY A 1 96 ? 28.051 2.828 -30.343 1.00 88.31 96 GLY A N 1
ATOM 740 C CA . GLY A 1 96 ? 27.383 3.803 -29.477 1.00 88.31 96 GLY A CA 1
ATOM 741 C C . GLY A 1 96 ? 26.072 3.276 -28.884 1.00 88.31 96 GLY A C 1
ATOM 742 O O . GLY A 1 96 ? 25.813 3.450 -27.696 1.00 88.31 96 GLY A O 1
ATOM 743 N N . VAL A 1 97 ? 25.261 2.561 -29.671 1.00 86.06 97 VAL A N 1
ATOM 744 C CA . VAL A 1 97 ? 24.050 1.886 -29.171 1.00 86.06 97 VAL A CA 1
ATOM 745 C C . VAL A 1 97 ? 24.409 0.806 -28.150 1.00 86.06 97 VAL A C 1
ATOM 747 O O . VAL A 1 97 ? 23.769 0.718 -27.104 1.00 86.06 97 VAL A O 1
ATOM 750 N N . GLN A 1 98 ? 25.441 0.004 -28.416 1.00 89.25 98 GLN A N 1
ATOM 751 C CA . GLN A 1 98 ? 25.897 -1.032 -27.494 1.00 89.25 98 GLN A CA 1
ATO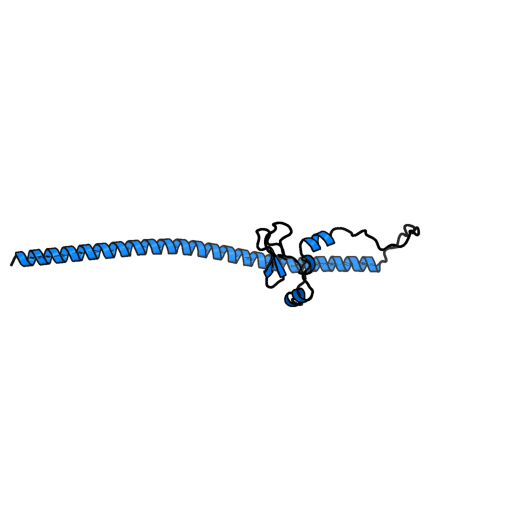M 752 C C . GLN A 1 98 ? 26.395 -0.443 -26.168 1.00 89.25 98 GLN A C 1
ATOM 754 O O . GLN A 1 98 ? 26.084 -0.986 -25.107 1.00 89.25 98 GLN A O 1
ATOM 759 N N . ASP A 1 99 ? 27.130 0.663 -26.212 1.00 88.25 99 ASP A N 1
ATOM 760 C CA . ASP A 1 99 ? 27.647 1.329 -25.018 1.00 88.25 99 ASP A CA 1
ATOM 761 C C . ASP A 1 99 ? 26.523 1.997 -24.216 1.00 88.25 99 ASP A C 1
ATOM 763 O O . ASP A 1 99 ? 26.483 1.852 -22.995 1.00 88.25 99 ASP A O 1
ATOM 767 N N . ASN A 1 100 ? 25.532 2.595 -24.886 1.00 85.81 100 ASN A N 1
ATOM 768 C CA . ASN A 1 100 ? 24.322 3.119 -24.243 1.00 85.81 100 ASN A CA 1
ATOM 769 C C . ASN A 1 100 ? 23.480 2.017 -23.575 1.00 85.81 100 ASN A C 1
ATOM 771 O O . ASN A 1 100 ? 22.927 2.204 -22.492 1.00 85.81 100 ASN A O 1
ATOM 775 N N . LEU A 1 101 ? 23.381 0.838 -24.194 1.00 84.31 101 LEU A N 1
ATOM 776 C CA . LEU A 1 101 ? 22.697 -0.306 -23.584 1.00 84.31 101 LEU A CA 1
ATOM 777 C C . LEU A 1 101 ? 23.463 -0.838 -22.368 1.00 84.31 101 LEU A C 1
ATOM 779 O O . LEU A 1 101 ? 22.852 -1.214 -21.367 1.00 84.31 101 LEU A O 1
ATOM 783 N N . LYS A 1 102 ? 24.799 -0.852 -22.431 1.00 87.38 102 LYS A N 1
ATOM 784 C CA . LYS A 1 102 ? 25.642 -1.235 -21.292 1.00 87.38 102 LYS A CA 1
ATOM 785 C C . LYS A 1 102 ? 25.538 -0.237 -20.143 1.00 87.38 102 LYS A C 1
ATOM 787 O O . LYS A 1 102 ? 25.505 -0.683 -19.001 1.00 87.38 102 LYS A O 1
ATOM 792 N N . SER A 1 103 ? 25.461 1.064 -20.424 1.00 87.56 103 SER A N 1
ATOM 793 C CA . SER A 1 103 ? 25.339 2.103 -19.396 1.00 87.56 103 SER A CA 1
ATOM 794 C C . SER A 1 103 ? 23.937 2.183 -18.785 1.00 87.56 103 SER A C 1
ATOM 796 O O . SER A 1 103 ? 23.818 2.435 -17.591 1.00 87.56 103 SER A O 1
ATOM 798 N N . SER A 1 104 ? 22.879 1.872 -19.541 1.00 80.62 104 SER A N 1
ATOM 799 C CA . SER A 1 104 ? 21.498 1.856 -19.028 1.00 80.62 104 SER A CA 1
ATOM 800 C C . SER A 1 104 ? 21.181 0.627 -18.157 1.00 80.62 104 SER A C 1
ATOM 802 O O . SER A 1 104 ? 20.352 0.680 -17.246 1.00 80.62 104 SER A O 1
ATOM 804 N N . ARG A 1 105 ? 21.873 -0.497 -18.375 1.00 89.31 105 ARG A N 1
ATOM 805 C CA . ARG A 1 105 ? 21.680 -1.743 -17.613 1.00 89.31 105 ARG A CA 1
ATOM 806 C C . ARG A 1 105 ? 21.902 -1.625 -16.089 1.00 89.31 105 ARG A C 1
ATOM 808 O O . ARG A 1 105 ? 21.075 -2.169 -15.349 1.00 89.31 105 ARG A O 1
ATOM 815 N N . PRO A 1 106 ? 22.967 -0.979 -15.571 1.00 90.56 106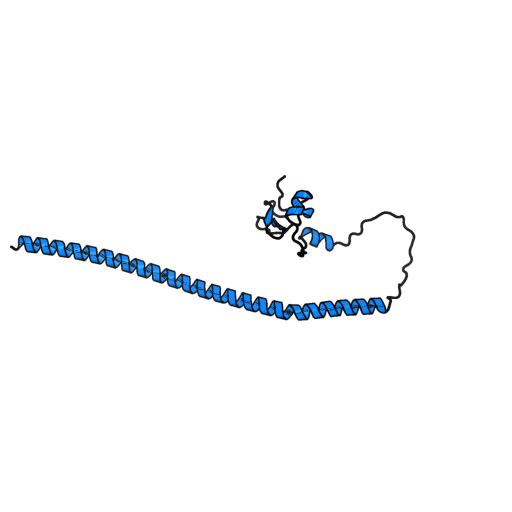 PRO A N 1
ATOM 816 C CA . PRO A 1 106 ? 23.140 -0.797 -14.129 1.00 90.56 106 PRO A CA 1
ATOM 817 C C . PRO A 1 106 ? 22.058 0.099 -13.522 1.00 90.56 106 PRO A C 1
ATOM 819 O O . PRO A 1 106 ? 21.564 -0.211 -12.440 1.00 90.56 106 PRO A O 1
ATOM 822 N N . GLU A 1 107 ? 21.625 1.149 -14.225 1.00 90.44 107 GLU A N 1
ATOM 823 C CA . GLU A 1 107 ? 20.528 2.016 -13.774 1.00 90.44 107 GLU A CA 1
ATOM 824 C C . GLU A 1 107 ? 19.216 1.235 -13.666 1.00 90.44 107 GLU A C 1
ATOM 826 O O . GLU A 1 107 ? 18.529 1.304 -12.648 1.00 90.44 107 GLU A O 1
ATOM 831 N N . GLN A 1 108 ? 18.910 0.409 -14.672 1.00 89.06 108 GLN A N 1
ATOM 832 C CA . GLN A 1 108 ? 17.742 -0.468 -14.646 1.00 89.06 108 GLN A CA 1
ATOM 833 C C . GLN A 1 108 ? 17.814 -1.476 -13.491 1.00 89.06 108 GLN A C 1
ATOM 835 O O . GLN A 1 108 ? 16.817 -1.709 -12.812 1.00 89.06 108 GLN A O 1
ATOM 840 N N . THR A 1 109 ? 18.993 -2.045 -13.232 1.00 93.25 109 THR A N 1
ATOM 841 C CA . THR A 1 109 ? 19.202 -2.985 -12.118 1.00 93.25 109 THR A CA 1
ATOM 842 C C . THR A 1 109 ? 19.009 -2.293 -10.765 1.00 93.25 109 THR A C 1
ATOM 844 O O . THR A 1 109 ? 18.339 -2.830 -9.884 1.00 93.25 109 THR A O 1
ATOM 847 N N . SER A 1 110 ? 19.536 -1.076 -10.613 1.00 94.00 110 SER A N 1
ATOM 848 C CA . SER A 1 110 ? 19.364 -0.249 -9.414 1.00 94.00 110 SER A CA 1
ATOM 849 C C . SER A 1 110 ? 17.896 0.104 -9.168 1.00 94.00 110 SER A C 1
ATOM 851 O O . SER A 1 110 ? 17.395 -0.023 -8.047 1.00 94.00 110 SER A O 1
ATOM 853 N N . LEU A 1 111 ? 17.168 0.470 -10.228 1.00 94.81 111 LEU A N 1
ATOM 854 C CA . LEU A 1 111 ? 15.741 0.758 -10.142 1.00 94.81 111 LEU A CA 1
ATOM 855 C C . LEU A 1 111 ? 14.940 -0.483 -9.734 1.00 94.81 111 LEU A C 1
ATOM 857 O O . LEU A 1 111 ? 14.122 -0.399 -8.823 1.00 94.81 111 LEU A O 1
ATOM 861 N N . VAL A 1 112 ? 15.192 -1.636 -10.361 1.00 96.00 112 VAL A N 1
ATOM 862 C CA . VAL A 1 112 ? 14.521 -2.901 -10.011 1.00 96.00 112 VAL A CA 1
ATOM 863 C C . VAL A 1 112 ? 14.790 -3.276 -8.553 1.00 96.00 112 VAL A C 1
ATOM 865 O O . VAL A 1 112 ? 13.857 -3.639 -7.840 1.00 96.00 112 VAL A O 1
ATOM 868 N N . SER A 1 113 ? 16.031 -3.121 -8.087 1.00 95.25 113 SER A N 1
ATOM 869 C CA . SER A 1 113 ? 16.391 -3.343 -6.684 1.00 95.25 113 SER A CA 1
ATOM 870 C C . SER A 1 113 ? 15.611 -2.411 -5.751 1.00 95.25 113 SER A C 1
ATO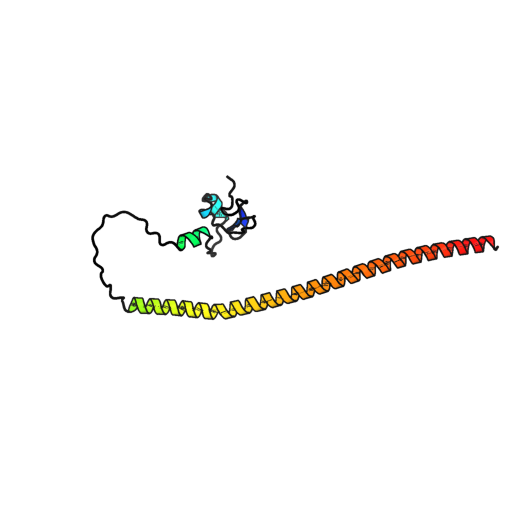M 872 O O . SER A 1 113 ? 14.962 -2.873 -4.813 1.00 95.25 113 SER A O 1
ATOM 874 N N . SER A 1 114 ? 15.568 -1.115 -6.067 1.00 96.38 114 SER A N 1
ATOM 875 C CA . SER A 1 114 ? 14.843 -0.114 -5.274 1.00 96.38 114 SER A CA 1
ATOM 876 C C . SER A 1 114 ? 13.345 -0.412 -5.208 1.00 96.38 114 SER A C 1
ATOM 878 O O . SER A 1 114 ? 12.754 -0.377 -4.132 1.00 96.38 114 SER A O 1
ATOM 880 N N . VAL A 1 115 ? 12.732 -0.769 -6.340 1.00 96.69 115 VAL A N 1
ATOM 881 C CA . VAL A 1 115 ? 11.316 -1.150 -6.400 1.00 96.69 115 VAL A CA 1
ATOM 882 C C . VAL A 1 115 ? 11.069 -2.412 -5.581 1.00 96.69 115 VAL A C 1
ATOM 884 O O . VAL A 1 115 ? 10.146 -2.422 -4.777 1.00 96.69 115 VAL A O 1
ATOM 887 N N . SER A 1 116 ? 11.916 -3.437 -5.712 1.00 96.06 116 SER A N 1
ATOM 888 C CA . SER A 1 116 ? 11.778 -4.677 -4.939 1.00 96.06 116 SER A CA 1
ATOM 889 C C . SER A 1 116 ? 11.885 -4.442 -3.428 1.00 96.06 116 SER A C 1
ATOM 891 O O . SER A 1 116 ? 11.100 -4.993 -2.657 1.00 96.06 116 SER A O 1
ATOM 893 N N . PHE A 1 117 ? 12.789 -3.554 -3.003 1.00 97.19 117 PHE A N 1
ATOM 894 C CA . PHE A 1 117 ? 12.917 -3.139 -1.611 1.00 97.19 117 PHE A CA 1
ATOM 895 C C . PHE A 1 117 ? 11.656 -2.418 -1.127 1.00 97.19 117 PHE A C 1
ATOM 897 O O . PHE A 1 117 ? 11.128 -2.747 -0.064 1.00 97.19 117 PHE A O 1
ATOM 904 N N . CYS A 1 118 ? 11.145 -1.463 -1.911 1.00 97.31 118 CYS A N 1
ATOM 905 C CA . CYS A 1 118 ? 9.905 -0.765 -1.587 1.00 97.31 118 CYS A CA 1
ATOM 906 C C . CYS A 1 118 ? 8.720 -1.732 -1.486 1.00 97.31 118 CYS A C 1
ATOM 908 O O . CYS A 1 118 ? 7.964 -1.640 -0.525 1.00 97.31 118 CYS A O 1
ATOM 910 N N . THR A 1 119 ? 8.584 -2.679 -2.417 1.00 97.56 119 THR A N 1
ATOM 911 C CA . THR A 1 119 ? 7.537 -3.709 -2.380 1.00 97.56 119 THR A CA 1
ATOM 912 C C . THR A 1 119 ? 7.628 -4.541 -1.105 1.00 97.56 119 THR A C 1
ATOM 914 O O . THR A 1 119 ? 6.649 -4.624 -0.371 1.00 97.56 119 THR A O 1
ATOM 917 N N . SER A 1 120 ? 8.815 -5.050 -0.764 1.00 96.81 120 SER A N 1
ATOM 918 C CA . SER A 1 120 ? 9.018 -5.803 0.480 1.00 96.81 120 SER A CA 1
ATOM 919 C C . SER A 1 120 ? 8.669 -4.979 1.727 1.00 96.81 120 SER A C 1
ATOM 921 O O . SER A 1 120 ? 8.067 -5.490 2.670 1.00 96.81 120 SER A O 1
ATOM 923 N N . LYS A 1 121 ? 9.000 -3.682 1.744 1.00 97.94 121 LYS A N 1
ATOM 924 C CA . LYS A 1 121 ? 8.650 -2.801 2.868 1.00 97.94 121 LYS A CA 1
ATOM 925 C C . LYS A 1 121 ? 7.154 -2.523 2.962 1.00 97.94 121 LYS A C 1
ATOM 927 O O . LYS A 1 121 ? 6.644 -2.424 4.074 1.00 97.94 121 LYS A O 1
ATOM 932 N N . ILE A 1 122 ? 6.461 -2.410 1.832 1.00 97.88 122 ILE A N 1
ATOM 933 C CA . ILE A 1 122 ? 5.001 -2.280 1.800 1.00 97.88 122 ILE A CA 1
ATOM 934 C C . ILE A 1 122 ? 4.357 -3.536 2.398 1.00 97.88 122 ILE A C 1
ATOM 936 O O . ILE A 1 122 ? 3.552 -3.404 3.314 1.00 97.88 122 ILE A O 1
ATOM 940 N N . GLU A 1 123 ? 4.795 -4.730 1.996 1.00 97.75 123 GLU A N 1
ATOM 941 C CA . GLU A 1 123 ? 4.302 -6.002 2.550 1.00 97.75 123 GLU A CA 1
ATOM 942 C C . GLU A 1 123 ? 4.548 -6.121 4.068 1.00 97.75 123 GLU A C 1
ATOM 944 O O . GLU A 1 123 ? 3.722 -6.645 4.818 1.00 97.75 123 GLU A O 1
ATOM 949 N N . ASP A 1 124 ? 5.687 -5.624 4.564 1.00 97.81 124 ASP A N 1
ATOM 950 C CA . ASP A 1 124 ? 5.959 -5.553 6.005 1.00 97.81 124 ASP A CA 1
ATOM 951 C C . ASP A 1 124 ? 4.981 -4.615 6.731 1.00 97.81 124 ASP A C 1
ATOM 953 O O . ASP A 1 124 ? 4.545 -4.913 7.848 1.00 97.81 124 ASP A O 1
ATOM 957 N N . PHE A 1 125 ? 4.646 -3.471 6.129 1.00 98.00 125 PHE A N 1
ATOM 958 C CA . PHE A 1 125 ? 3.692 -2.527 6.707 1.00 98.00 125 PHE A CA 1
ATOM 959 C C . PHE A 1 125 ? 2.261 -3.057 6.678 1.00 98.00 125 PHE A C 1
ATOM 961 O O . PHE A 1 125 ? 1.560 -2.907 7.676 1.00 98.00 125 PHE A O 1
ATOM 968 N N . GLU A 1 126 ? 1.849 -3.726 5.605 1.00 97.88 126 GLU A N 1
ATOM 969 C CA . GLU A 1 126 ? 0.542 -4.385 5.511 1.00 97.88 126 GLU A CA 1
ATOM 970 C C . GLU A 1 126 ? 0.374 -5.428 6.623 1.00 97.88 126 GLU A C 1
ATOM 972 O O . GLU A 1 126 ? -0.593 -5.372 7.384 1.00 97.88 126 GLU A O 1
ATOM 977 N N . ARG A 1 127 ? 1.383 -6.283 6.839 1.00 97.75 127 ARG A N 1
ATOM 978 C CA . ARG A 1 127 ? 1.380 -7.257 7.946 1.00 97.75 127 ARG A CA 1
ATOM 979 C C . ARG A 1 127 ? 1.276 -6.599 9.323 1.00 97.75 127 ARG A C 1
ATOM 981 O O . ARG A 1 127 ? 0.577 -7.098 10.207 1.00 97.75 127 ARG A O 1
ATOM 988 N N . LYS A 1 128 ? 1.964 -5.471 9.532 1.00 97.81 128 LYS A N 1
ATOM 989 C CA . LYS A 1 128 ? 1.867 -4.711 10.789 1.00 97.81 128 LYS A CA 1
ATOM 990 C C . LYS A 1 128 ? 0.490 -4.079 10.975 1.00 97.81 128 LYS A C 1
ATOM 992 O O . LYS A 1 128 ? 0.004 -4.067 12.103 1.00 97.81 128 LYS A O 1
ATOM 997 N N . LEU A 1 129 ? -0.127 -3.574 9.908 1.00 97.75 129 LEU A N 1
ATOM 998 C CA . LEU A 1 129 ? -1.477 -3.010 9.949 1.00 97.75 129 LEU A CA 1
ATOM 999 C C . LEU A 1 129 ? -2.518 -4.070 10.312 1.00 97.75 129 LEU A C 1
ATOM 1001 O O . LEU A 1 129 ? -3.367 -3.808 11.162 1.00 97.75 129 LEU A O 1
ATOM 1005 N N . ASP A 1 130 ? -2.415 -5.272 9.746 1.00 97.44 130 ASP A N 1
ATOM 1006 C CA . ASP A 1 130 ? -3.303 -6.383 10.099 1.00 97.44 130 ASP A CA 1
ATOM 1007 C C . ASP A 1 130 ? -3.153 -6.783 11.570 1.00 97.44 130 ASP A C 1
ATOM 1009 O O . ASP A 1 130 ? -4.144 -6.917 12.289 1.00 97.44 130 ASP A O 1
ATOM 1013 N N . SER A 1 131 ? -1.914 -6.870 12.063 1.00 97.62 131 SER A N 1
ATOM 1014 C CA . SER A 1 131 ? -1.664 -7.118 13.484 1.00 97.62 131 SER A CA 1
ATOM 1015 C C . SER A 1 131 ? -2.263 -6.021 14.371 1.00 97.62 131 SER A C 1
ATOM 1017 O O . SER A 1 131 ? -2.930 -6.326 15.360 1.00 97.62 131 SER A O 1
ATOM 1019 N N . TRP A 1 132 ? -2.081 -4.748 14.008 1.00 97.44 132 TRP A N 1
ATOM 1020 C CA . TRP A 1 132 ? -2.663 -3.611 14.726 1.00 97.44 132 TRP A CA 1
ATOM 1021 C C . TRP A 1 132 ? -4.186 -3.662 14.762 1.00 97.44 132 TRP A C 1
ATOM 1023 O O . TRP A 1 132 ? -4.778 -3.438 15.813 1.00 97.44 132 TRP A O 1
ATOM 1033 N N . LYS A 1 133 ? -4.823 -4.022 13.648 1.00 97.81 133 LYS A N 1
ATOM 1034 C CA . LYS A 1 133 ? -6.275 -4.194 13.567 1.00 97.81 133 LYS A CA 1
ATOM 1035 C C . LYS A 1 133 ? -6.778 -5.242 14.560 1.00 97.81 133 LYS A C 1
ATOM 1037 O O . LYS A 1 133 ? -7.814 -5.037 15.191 1.00 97.81 133 LYS A O 1
ATOM 1042 N N . ASP A 1 134 ? -6.049 -6.340 14.736 1.00 97.31 134 ASP A N 1
ATOM 1043 C CA . ASP A 1 134 ? -6.401 -7.360 15.725 1.00 97.31 134 ASP A CA 1
ATOM 1044 C C . ASP A 1 134 ? -6.162 -6.893 17.168 1.00 97.31 134 ASP A C 1
ATOM 1046 O O . ASP A 1 134 ? -6.973 -7.196 18.047 1.00 97.31 134 ASP A O 1
ATOM 1050 N N . TYR A 1 135 ? -5.112 -6.106 17.425 1.00 97.50 135 TYR A N 1
ATOM 1051 C CA . TYR A 1 135 ? -4.919 -5.448 18.723 1.00 97.50 135 TYR A CA 1
ATOM 1052 C C . TYR A 1 135 ? -6.044 -4.461 19.052 1.00 97.50 135 TYR A C 1
ATOM 1054 O O . TYR A 1 135 ? -6.519 -4.443 20.190 1.00 97.50 135 TYR A O 1
ATOM 1062 N N . THR A 1 136 ? -6.511 -3.682 18.074 1.00 97.69 136 THR A N 1
ATOM 1063 C CA . THR A 1 136 ? -7.650 -2.772 18.249 1.00 97.69 136 THR A CA 1
ATOM 1064 C C . THR A 1 136 ? -8.906 -3.547 18.635 1.00 97.69 136 THR A C 1
ATOM 1066 O O . THR A 1 136 ? -9.497 -3.246 19.664 1.00 97.69 136 THR A O 1
ATOM 1069 N N . LYS A 1 137 ? -9.248 -4.625 17.913 1.00 98.00 137 LYS A N 1
ATOM 1070 C CA . LYS A 1 137 ? -10.411 -5.465 18.257 1.00 98.00 137 LYS A CA 1
ATOM 1071 C C . LYS A 1 137 ? -10.329 -6.040 19.672 1.00 98.00 137 LYS A C 1
ATOM 1073 O O . LYS A 1 137 ? -11.324 -6.056 20.387 1.00 98.00 137 LYS A O 1
ATOM 1078 N N . LYS A 1 138 ? -9.154 -6.532 20.083 1.00 97.81 138 LYS A N 1
ATOM 1079 C CA . LYS A 1 138 ? -8.955 -7.057 21.446 1.00 97.81 138 LYS A CA 1
ATOM 1080 C C . LYS A 1 138 ? -9.140 -5.965 22.497 1.00 97.81 138 LYS A C 1
ATOM 1082 O O . LYS A 1 138 ? -9.763 -6.211 23.522 1.00 97.81 138 LYS A O 1
ATOM 1087 N N . THR A 1 139 ? -8.624 -4.770 22.227 1.00 97.88 139 THR A N 1
ATOM 1088 C CA . THR A 1 139 ? -8.811 -3.603 23.096 1.00 97.88 139 THR A CA 1
ATOM 1089 C C . THR A 1 139 ? -10.288 -3.227 23.209 1.00 97.88 139 THR A C 1
ATOM 1091 O O . THR A 1 139 ? -10.764 -3.010 24.318 1.00 97.88 139 THR A O 1
ATOM 1094 N N . ASP A 1 140 ? -11.036 -3.236 22.104 1.00 98.19 140 ASP A N 1
ATOM 1095 C CA . ASP A 1 140 ? -12.475 -2.943 22.110 1.00 98.19 140 ASP A CA 1
ATOM 1096 C C . ASP A 1 140 ? -13.265 -3.952 22.955 1.00 98.19 140 ASP A C 1
ATOM 1098 O O . ASP A 1 140 ? -14.133 -3.558 23.735 1.00 98.19 140 ASP A O 1
ATOM 1102 N N . ILE A 1 141 ? -12.933 -5.246 22.856 1.00 98.06 141 ILE A N 1
ATOM 1103 C CA . ILE A 1 141 ? -13.534 -6.296 23.696 1.00 98.06 141 ILE A CA 1
ATOM 1104 C C . ILE A 1 141 ? -13.258 -6.015 25.177 1.00 98.06 141 ILE A C 1
ATOM 1106 O O . ILE A 1 141 ? -14.190 -6.000 25.978 1.00 98.06 141 ILE A O 1
ATOM 1110 N N . LEU A 1 142 ? -12.005 -5.724 25.542 1.00 97.81 142 LEU A N 1
ATOM 1111 C CA . LEU A 1 142 ? -11.640 -5.417 26.929 1.00 97.81 142 LEU A CA 1
ATOM 1112 C C . LEU A 1 142 ? -12.365 -4.174 27.461 1.00 97.81 142 LEU A C 1
ATOM 1114 O O . LEU A 1 142 ? -12.780 -4.151 28.619 1.00 97.81 142 LEU A O 1
ATOM 1118 N N . ILE A 1 143 ? -12.549 -3.146 26.628 1.00 97.94 143 ILE A N 1
ATOM 1119 C CA . ILE A 1 143 ? -13.315 -1.948 26.993 1.00 97.94 143 ILE A CA 1
ATOM 1120 C C . ILE A 1 143 ? -14.780 -2.315 27.259 1.00 97.94 143 ILE A C 1
ATOM 1122 O O . ILE A 1 143 ? -15.338 -1.898 28.274 1.00 97.94 143 ILE A O 1
ATOM 1126 N N . GLN A 1 144 ? -15.403 -3.117 26.391 1.00 97.94 144 GLN A N 1
ATOM 1127 C CA . GLN A 1 144 ? -16.786 -3.566 26.581 1.00 97.94 144 GLN A CA 1
ATOM 1128 C C . GLN A 1 144 ? -16.952 -4.408 27.851 1.00 97.94 144 GLN A C 1
ATOM 1130 O O . GLN A 1 144 ? -17.897 -4.193 28.613 1.00 97.94 144 GLN A O 1
ATOM 1135 N N . GLU A 1 145 ? -16.024 -5.328 28.114 1.00 97.88 145 GLU A N 1
ATOM 1136 C CA . GLU A 1 145 ? -16.014 -6.132 29.337 1.00 97.88 145 GLU A CA 1
ATOM 1137 C C . GLU A 1 145 ? -15.855 -5.260 30.585 1.00 97.88 145 GLU A C 1
ATOM 1139 O O . GLU A 1 145 ? -16.574 -5.459 31.565 1.00 97.88 145 GLU A O 1
ATOM 1144 N N . ASN A 1 146 ? -14.977 -4.254 30.545 1.00 97.12 146 ASN A N 1
ATOM 1145 C CA . ASN A 1 146 ? -14.782 -3.312 31.647 1.00 97.12 146 ASN A CA 1
ATOM 1146 C C . ASN A 1 146 ? -16.060 -2.507 31.937 1.00 97.12 146 ASN A C 1
ATOM 1148 O O . ASN A 1 146 ? -16.491 -2.420 33.086 1.00 97.12 146 ASN A O 1
ATOM 1152 N N . ILE A 1 147 ? -16.726 -1.998 30.894 1.00 97.94 147 ILE A N 1
ATOM 1153 C CA . ILE A 1 147 ? -18.018 -1.304 31.020 1.00 97.94 147 ILE A CA 1
ATOM 1154 C C . ILE A 1 147 ? -19.069 -2.229 31.653 1.00 97.94 147 ILE A C 1
ATOM 1156 O O . ILE A 1 147 ? -19.764 -1.833 32.591 1.00 97.94 147 ILE A O 1
ATOM 1160 N N . ALA A 1 148 ? -19.169 -3.475 31.182 1.00 97.81 148 ALA A N 1
ATOM 1161 C CA . ALA A 1 148 ? -20.120 -4.448 31.712 1.00 97.81 148 ALA A CA 1
ATOM 1162 C C . ALA A 1 148 ? -19.831 -4.810 33.179 1.00 97.81 148 ALA A C 1
ATOM 1164 O O . ALA A 1 148 ? -20.756 -4.936 33.983 1.00 97.81 148 ALA A O 1
ATOM 1165 N N . MET A 1 149 ? -18.555 -4.959 33.542 1.00 97.69 149 MET A N 1
ATOM 1166 C CA . MET A 1 149 ? -18.115 -5.219 34.914 1.00 97.69 149 MET A CA 1
ATOM 1167 C C . MET A 1 149 ? -18.456 -4.052 35.842 1.00 97.69 149 MET A C 1
ATOM 1169 O O . MET A 1 149 ? -19.045 -4.281 36.896 1.00 97.69 149 MET A O 1
ATOM 1173 N N . ASN A 1 150 ? -18.183 -2.811 35.431 1.00 97.69 150 ASN A N 1
ATOM 1174 C CA . ASN A 1 150 ? -18.524 -1.622 36.217 1.00 97.69 150 ASN A CA 1
ATOM 1175 C C . ASN A 1 150 ? -20.038 -1.479 36.418 1.00 97.69 150 ASN A C 1
ATOM 1177 O O . ASN A 1 150 ? -20.490 -1.146 37.510 1.00 97.69 150 ASN A O 1
ATOM 1181 N N . SER A 1 151 ? -20.843 -1.796 35.398 1.00 97.56 151 SER A N 1
ATOM 1182 C CA . SER A 1 151 ? -22.306 -1.807 35.526 1.00 97.56 151 SER A CA 1
ATOM 1183 C C . SER A 1 151 ? -22.794 -2.856 36.536 1.00 97.56 151 SER A C 1
ATOM 1185 O O . SER A 1 151 ? -23.661 -2.568 37.368 1.00 97.56 151 SER A O 1
ATOM 1187 N N . LYS A 1 152 ? -22.212 -4.063 36.514 1.00 97.25 152 LYS A N 1
ATOM 1188 C CA . LYS A 1 152 ? -22.516 -5.116 37.496 1.00 97.25 152 LYS A CA 1
ATOM 1189 C C . LYS A 1 152 ? -22.088 -4.719 38.907 1.00 97.25 152 LYS A C 1
ATOM 1191 O O . LYS A 1 152 ? -22.864 -4.942 39.832 1.00 97.25 152 LYS A O 1
ATOM 1196 N N . LEU A 1 153 ? -20.905 -4.122 39.066 1.00 97.44 153 LEU A N 1
ATOM 1197 C CA . LEU A 1 153 ? -20.419 -3.608 40.350 1.00 97.44 153 LEU A CA 1
ATOM 1198 C C . LEU A 1 153 ? -21.375 -2.563 40.917 1.00 97.44 153 LEU A C 1
ATOM 1200 O O . LEU A 1 153 ? -21.887 -2.766 42.011 1.00 97.44 153 LEU A O 1
ATOM 1204 N N . SER A 1 154 ? -21.726 -1.544 40.131 1.00 97.25 154 SER A N 1
ATOM 1205 C CA . SER A 1 154 ? -22.687 -0.516 40.545 1.00 97.25 154 SER A CA 1
ATOM 1206 C C . SER A 1 154 ? -24.047 -1.113 40.936 1.00 97.25 154 SER A C 1
ATOM 1208 O O . SER A 1 154 ? -24.654 -0.715 41.927 1.00 97.25 154 SER A O 1
ATOM 1210 N N . THR A 1 155 ? -24.517 -2.133 40.211 1.00 97.12 155 THR A N 1
ATOM 1211 C CA . THR A 1 155 ? -25.761 -2.839 40.559 1.00 97.12 155 THR A CA 1
ATOM 1212 C C . THR A 1 155 ? -25.655 -3.565 41.904 1.00 97.12 155 THR A C 1
ATOM 1214 O O . THR A 1 155 ? -26.615 -3.576 42.673 1.00 97.12 155 THR A O 1
ATOM 1217 N N . ILE A 1 156 ? -24.519 -4.207 42.184 1.00 96.75 156 ILE A N 1
ATOM 1218 C CA . ILE A 1 156 ? -24.276 -4.907 43.453 1.00 96.75 156 ILE A CA 1
ATOM 1219 C C . ILE A 1 156 ? -24.139 -3.903 44.601 1.00 96.75 156 ILE A C 1
ATOM 1221 O O . ILE A 1 156 ? -24.752 -4.113 45.641 1.00 96.75 156 ILE A O 1
ATOM 1225 N N . GLU A 1 157 ? -23.405 -2.808 44.406 1.00 97.12 157 GLU A N 1
ATOM 1226 C CA . GLU A 1 157 ? -23.257 -1.725 45.387 1.00 97.12 157 GLU A CA 1
ATOM 1227 C C . GLU A 1 157 ? -24.615 -1.135 45.786 1.00 97.12 157 GLU A C 1
ATOM 1229 O O . GLU A 1 157 ? -24.894 -0.981 46.976 1.00 97.12 157 GLU A O 1
ATOM 1234 N N . ASN A 1 158 ? -25.502 -0.897 44.813 1.00 95.88 158 ASN A N 1
ATOM 1235 C CA . ASN A 1 158 ? -26.864 -0.437 45.085 1.00 95.88 158 ASN A CA 1
ATOM 1236 C C . ASN A 1 158 ? -27.657 -1.465 45.904 1.00 95.88 158 ASN A C 1
ATOM 1238 O O . ASN A 1 158 ? -28.257 -1.114 46.911 1.00 95.88 158 ASN A O 1
ATOM 1242 N N . LYS A 1 159 ? -27.602 -2.754 45.537 1.00 96.25 159 LYS A N 1
ATOM 1243 C CA . LYS A 1 159 ? -28.285 -3.820 46.293 1.00 96.25 159 LYS A CA 1
ATOM 1244 C C . LYS A 1 159 ? -27.768 -3.959 47.723 1.00 96.25 159 LYS A C 1
ATOM 1246 O O . LYS A 1 159 ? -28.558 -4.226 48.622 1.00 96.25 159 LYS A O 1
ATOM 1251 N N . ILE A 1 160 ? -26.458 -3.822 47.932 1.00 96.12 160 ILE A N 1
ATOM 1252 C CA . ILE A 1 160 ? -25.862 -3.825 49.274 1.00 96.12 160 ILE A CA 1
ATOM 1253 C C . ILE A 1 160 ? -26.396 -2.634 50.062 1.00 96.12 160 ILE A C 1
ATOM 1255 O O . ILE A 1 160 ? -26.881 -2.824 51.170 1.00 96.12 160 ILE A O 1
ATOM 1259 N N . THR A 1 161 ? -26.384 -1.443 49.463 1.00 95.44 161 THR A N 1
ATOM 1260 C CA . THR A 1 161 ? -26.916 -0.222 50.083 1.00 95.44 161 THR A CA 1
ATOM 1261 C C . THR A 1 161 ? -28.384 -0.394 50.485 1.00 95.44 161 THR A C 1
ATOM 1263 O O . THR A 1 161 ? -28.753 -0.045 51.604 1.00 95.44 161 THR A O 1
ATOM 1266 N N . ASP A 1 162 ? -29.211 -0.985 49.619 1.00 95.38 162 ASP A N 1
ATOM 1267 C CA . ASP A 1 162 ? -30.620 -1.268 49.912 1.00 95.38 162 ASP A CA 1
ATOM 1268 C C . ASP A 1 162 ? -30.759 -2.231 51.102 1.00 95.38 162 ASP A C 1
ATOM 1270 O O . ASP A 1 162 ? -31.498 -1.961 52.047 1.00 95.38 162 ASP A O 1
ATOM 1274 N N . VAL A 1 163 ? -30.024 -3.349 51.097 1.00 94.88 163 VAL A N 1
ATOM 1275 C CA . VAL A 1 163 ? -30.053 -4.335 52.193 1.00 94.88 163 VAL A CA 1
ATOM 1276 C C . VAL A 1 163 ? -29.577 -3.720 53.508 1.00 94.88 163 VAL A C 1
ATOM 1278 O O . VAL A 1 163 ? -30.192 -3.949 54.549 1.00 94.88 163 VAL A O 1
ATOM 1281 N N . GLU A 1 164 ? -28.517 -2.914 53.473 1.00 94.81 164 GLU A N 1
ATOM 1282 C CA . GLU A 1 164 ? -28.015 -2.199 54.644 1.00 94.81 164 GLU A CA 1
ATOM 1283 C C . GLU A 1 164 ? -29.062 -1.229 55.202 1.00 94.81 164 GLU A C 1
ATOM 1285 O O . GLU A 1 164 ? -29.221 -1.160 56.423 1.00 94.81 164 GLU A O 1
ATOM 1290 N N . GLN A 1 165 ? -29.823 -0.544 54.340 1.00 90.69 165 GLN A N 1
ATOM 1291 C CA . GLN A 1 165 ? -30.938 0.311 54.757 1.00 90.69 165 GLN A CA 1
ATOM 1292 C C . GLN A 1 165 ? -32.074 -0.477 55.418 1.00 90.69 165 GLN A C 1
ATOM 1294 O O . GLN A 1 165 ? -32.607 -0.011 56.418 1.00 90.69 165 GLN A O 1
ATOM 1299 N N . PHE A 1 166 ? -32.425 -1.666 54.915 1.00 90.06 166 PHE A N 1
ATOM 1300 C CA . PHE A 1 166 ? -33.458 -2.518 55.528 1.00 90.06 166 PHE A CA 1
ATOM 1301 C C . PHE A 1 166 ? -33.004 -3.220 56.817 1.00 90.06 166 PHE A C 1
ATOM 1303 O O . PHE A 1 166 ? -33.845 -3.684 57.585 1.00 90.06 166 PHE A O 1
ATOM 1310 N N . SER A 1 167 ? -31.693 -3.346 57.043 1.00 85.25 167 SER A N 1
ATOM 1311 C CA . SER A 1 167 ? -31.125 -4.000 58.232 1.00 85.25 167 SER A CA 1
ATOM 1312 C C . SER A 1 167 ? -31.000 -3.093 59.464 1.00 85.25 167 SER A C 1
ATOM 1314 O O . SER A 1 167 ? -30.680 -3.590 60.546 1.00 85.25 167 SER A O 1
ATOM 1316 N N . ARG A 1 168 ? -31.218 -1.782 59.300 1.00 59.56 168 ARG A N 1
ATOM 1317 C CA . ARG A 1 168 ? -31.201 -0.772 60.369 1.00 59.56 168 ARG A CA 1
ATOM 1318 C C . ARG A 1 168 ? -32.602 -0.497 60.897 1.00 59.56 168 ARG A C 1
ATOM 1320 O O . ARG A 1 168 ? -32.696 -0.263 62.121 1.00 59.56 168 ARG A O 1
#

Foldseek 3Di:
DFQADPPPRAGWDDDQQAIFGPDPVRFGDHCVRSVHDPVVNVVNDDPPDDDATPVRVVVVVDDPPDDDDDDDDDDDPPPPPCPPVNVVVVVVVVVVVVVVVVVVVVVVVVVVVVVVVVVVVVVVVVVVVVVVVVVVVVVVVVVVVVVVVVVVVVVVVVVVVVVVVVVD

Secondary s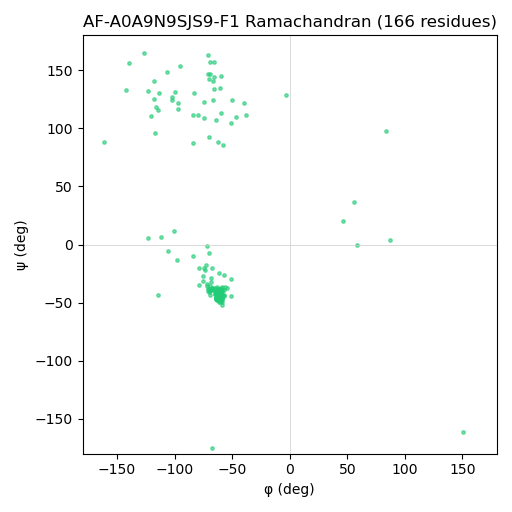tructure (DSSP, 8-state):
---B-TTT-PBEEEETTEEEESSTT--EE-TTTTT--HHHHHTT--TT-----HHHHHHTTS---------------------HHHHHHHHHHHHHHHHHHHHHHHHHHHHHHHHHHHHHHHHHHHHHHHHHHHHHHHHHHHHHHHHHHHHHHHHHHHHHHHHHHHT-

Solvent-accessible surface area (backbone atoms only — not comparable to full-atom values): 10163 Å² total; per-residue (Å²): 132,87,59,53,31,98,84,75,62,29,53,54,40,84,50,98,89,39,35,29,30,70,43,93,78,57,47,52,44,48,55,69,82,69,69,51,52,72,77,68,41,63,82,60,67,61,90,95,71,88,83,75,27,67,67,60,52,58,53,74,71,51,85,81,86,72,85,82,92,73,83,89,71,89,74,76,90,72,82,71,76,76,50,72,65,60,54,53,49,52,52,50,52,53,48,50,51,50,49,52,52,59,61,46,48,59,56,52,51,51,48,52,50,53,50,52,51,51,51,54,51,49,55,54,48,52,55,49,50,55,53,49,54,52,51,50,53,53,48,52,51,53,50,52,51,50,53,53,49,52,54,50,48,54,54,50,54,49,52,49,51,52,51,56,62,74,73,108